Protein AF-A0A7K2P0U0-F1 (afdb_monomer_lite)

Foldseek 3Di:
DDDDDDPPDPPPDDDP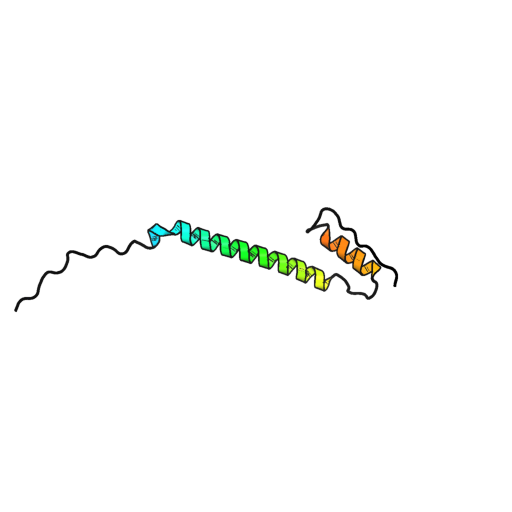VVVPPVVVVVVVVVVVVVVVVVVVVVLVVVLVVFAPPDPDVVRNQVSVFVSCCVPPHVGDDDDDDDD

Radius of gyration: 29.4 Å; chains: 1; bounding box: 66×20×82 Å

Secondary structure (DSSP, 8-state):
-------S---PPPPGGGGHHHHHHHHHHHHHHHHHHHHHHHHHHHHHHHSSSSS-HHHHHHHHHHHHTTTT-S---------

pLDDT: mean 83.43, std 17.11, range [44.09, 97.31]

Sequence (83 aa):
MRERAWLGGLRRPPNPLVSGHRAARGALRSMSEALGARRRLAWLNAADLSIGTTLDVRRTAEELADFTVPELADGAAVDLLDS

Structure (mmCIF, N/CA/C/O backbone):
data_AF-A0A7K2P0U0-F1
#
_entry.id   AF-A0A7K2P0U0-F1
#
loop_
_atom_site.group_PDB
_atom_site.id
_atom_site.type_symbol
_atom_site.label_atom_id
_atom_site.label_alt_id
_atom_site.label_comp_id
_atom_site.label_asym_id
_atom_site.label_entity_id
_atom_site.label_seq_id
_atom_site.pdbx_PDB_ins_code
_atom_site.Cartn_x
_atom_site.Cartn_y
_atom_site.Cartn_z
_atom_site.occupancy
_atom_site.B_iso_or_equiv
_atom_site.auth_seq_id
_atom_site.auth_comp_id
_atom_site.auth_asym_id
_atom_site.auth_atom_id
_atom_site.pdbx_PDB_model_num
ATOM 1 N N . MET A 1 1 ? 54.701 -10.263 -61.918 1.00 47.16 1 MET A N 1
ATOM 2 C CA . MET A 1 1 ? 54.322 -9.069 -62.712 1.00 47.16 1 MET A CA 1
ATOM 3 C C . MET A 1 1 ? 53.170 -9.498 -63.623 1.00 47.16 1 MET A C 1
ATOM 5 O O . MET A 1 1 ? 53.423 -10.167 -64.605 1.00 47.16 1 MET A O 1
ATOM 9 N N . ARG A 1 2 ? 51.887 -9.325 -63.302 1.00 44.09 2 ARG A N 1
ATOM 10 C CA . ARG A 1 2 ? 51.187 -8.107 -62.886 1.00 44.09 2 ARG A CA 1
ATOM 11 C C . ARG A 1 2 ? 49.964 -8.455 -62.027 1.00 44.09 2 ARG A C 1
ATOM 13 O O . ARG A 1 2 ? 49.136 -9.265 -62.424 1.00 44.09 2 ARG A O 1
ATOM 20 N N . GLU A 1 3 ? 49.860 -7.777 -60.895 1.00 53.25 3 GLU A N 1
ATOM 21 C CA . GLU A 1 3 ? 48.608 -7.506 -60.193 1.00 53.25 3 GLU A CA 1
ATOM 22 C C . GLU A 1 3 ? 47.805 -6.473 -60.996 1.00 53.25 3 GLU A C 1
ATOM 24 O O . GLU A 1 3 ? 48.414 -5.545 -61.540 1.00 53.25 3 GLU A O 1
ATOM 29 N N . ARG A 1 4 ? 46.468 -6.602 -61.040 1.00 59.72 4 ARG A N 1
ATOM 30 C CA . ARG A 1 4 ? 45.488 -5.511 -60.833 1.00 59.72 4 ARG A CA 1
ATOM 31 C C . ARG A 1 4 ? 44.062 -5.914 -61.226 1.00 59.72 4 ARG A C 1
ATOM 33 O O . ARG A 1 4 ? 43.858 -6.572 -62.236 1.00 59.72 4 ARG A O 1
ATOM 40 N N . ALA A 1 5 ? 43.120 -5.360 -60.453 1.00 56.03 5 ALA A N 1
ATOM 41 C CA . ALA A 1 5 ? 41.682 -5.210 -60.711 1.00 56.03 5 ALA A CA 1
ATOM 42 C C . ALA A 1 5 ? 40.726 -6.234 -60.070 1.00 56.03 5 ALA A C 1
ATOM 44 O O . ALA A 1 5 ? 39.854 -6.789 -60.727 1.00 56.03 5 ALA A O 1
ATOM 45 N N . TRP A 1 6 ? 40.794 -6.361 -58.742 1.00 54.12 6 TRP A N 1
ATOM 46 C CA . TRP A 1 6 ? 39.606 -6.674 -57.940 1.00 54.12 6 TRP A CA 1
ATOM 47 C C . TRP A 1 6 ? 39.039 -5.375 -57.351 1.00 54.12 6 TRP A C 1
ATOM 49 O O . TRP A 1 6 ? 39.487 -4.917 -56.307 1.00 54.12 6 TRP A O 1
ATOM 59 N N . LEU A 1 7 ? 38.063 -4.774 -58.040 1.00 55.94 7 LEU A N 1
ATOM 60 C CA . LEU A 1 7 ? 37.170 -3.725 -57.517 1.00 55.94 7 LEU A CA 1
ATOM 61 C C . LEU A 1 7 ? 35.750 -3.913 -58.080 1.00 55.94 7 LEU A C 1
ATOM 63 O O . LEU A 1 7 ? 35.147 -3.003 -58.638 1.00 55.94 7 LEU A O 1
ATOM 67 N N . GLY A 1 8 ? 35.208 -5.123 -57.960 1.00 58.19 8 GLY A N 1
ATOM 68 C CA . GLY A 1 8 ? 33.856 -5.438 -58.420 1.00 58.19 8 GLY A CA 1
ATOM 69 C C . GLY A 1 8 ? 33.210 -6.457 -57.502 1.00 58.19 8 GLY A C 1
ATOM 70 O O . GLY A 1 8 ? 33.144 -7.630 -57.840 1.00 58.19 8 GLY A O 1
ATOM 71 N N . GLY A 1 9 ? 32.797 -6.039 -56.306 1.00 60.41 9 GLY A N 1
ATOM 72 C CA . GLY A 1 9 ? 32.156 -6.982 -55.389 1.00 60.41 9 GLY A CA 1
ATOM 73 C C . GLY A 1 9 ? 32.052 -6.570 -53.931 1.00 60.41 9 GLY A C 1
ATOM 74 O O . GLY A 1 9 ? 31.901 -7.441 -53.082 1.00 60.41 9 GL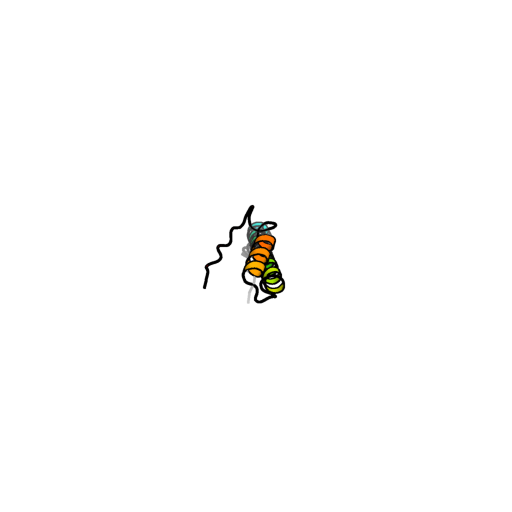Y A O 1
ATOM 75 N N . LEU A 1 10 ? 32.090 -5.279 -53.596 1.00 55.34 10 LEU A N 1
ATOM 76 C CA . LEU A 1 10 ? 31.546 -4.862 -52.307 1.00 55.34 10 LEU A CA 1
ATOM 77 C C . LEU A 1 10 ? 30.023 -4.958 -52.420 1.00 55.34 10 LEU A C 1
ATOM 79 O O . LEU A 1 10 ? 29.353 -3.982 -52.759 1.00 55.34 10 LEU A O 1
ATOM 83 N N . ARG A 1 11 ? 29.467 -6.145 -52.126 1.00 53.22 11 ARG A N 1
ATOM 84 C CA . ARG A 1 11 ? 28.125 -6.206 -51.535 1.00 53.22 11 ARG A CA 1
ATOM 85 C C . ARG A 1 11 ? 28.167 -5.196 -50.399 1.00 53.22 11 ARG A C 1
ATOM 87 O O . ARG A 1 11 ? 28.847 -5.433 -49.402 1.00 53.22 11 ARG A O 1
ATOM 94 N N . ARG A 1 12 ? 27.526 -4.040 -50.586 1.00 59.09 12 ARG A N 1
ATOM 95 C CA . ARG A 1 12 ? 27.367 -3.071 -49.506 1.00 59.09 12 ARG A CA 1
ATOM 96 C C . ARG A 1 12 ? 26.841 -3.849 -48.299 1.00 59.09 12 ARG A C 1
ATOM 98 O O . ARG A 1 12 ? 25.850 -4.568 -48.471 1.00 59.09 12 ARG A O 1
ATOM 105 N N . PRO A 1 13 ? 27.484 -3.757 -47.121 1.00 59.16 13 PRO A N 1
ATOM 106 C CA . PRO A 1 13 ? 26.872 -4.301 -45.925 1.00 59.16 13 PRO A CA 1
ATOM 107 C C . PRO A 1 13 ? 25.478 -3.669 -45.811 1.00 59.16 13 PRO A C 1
ATOM 109 O O . PRO A 1 13 ? 25.337 -2.473 -46.105 1.00 59.16 13 PRO A O 1
ATOM 112 N N . PRO A 1 14 ? 24.433 -4.446 -45.476 1.00 61.75 14 PRO A N 1
ATOM 113 C CA . PRO A 1 14 ? 23.111 -3.880 -45.259 1.00 61.75 14 PRO A CA 1
ATOM 114 C C . PRO A 1 14 ? 23.247 -2.719 -44.268 1.00 61.75 14 PRO A C 1
ATOM 116 O O . PRO A 1 14 ? 23.824 -2.871 -43.194 1.00 61.75 14 PRO A O 1
ATOM 119 N N . ASN A 1 15 ? 22.808 -1.531 -44.686 1.00 61.91 15 ASN A N 1
ATOM 120 C CA . ASN A 1 15 ? 23.004 -0.304 -43.925 1.00 61.91 15 ASN A CA 1
ATOM 121 C C . ASN A 1 15 ? 22.271 -0.423 -42.568 1.00 61.91 15 ASN A C 1
ATOM 123 O O . ASN A 1 15 ? 21.050 -0.607 -42.575 1.00 61.91 15 ASN A O 1
ATOM 127 N N . PRO A 1 16 ? 22.965 -0.287 -41.419 1.00 56.66 16 PRO A N 1
ATOM 128 C CA . PRO A 1 16 ? 22.365 -0.424 -40.087 1.00 56.66 16 PRO A CA 1
ATOM 129 C C . PRO A 1 16 ? 21.291 0.634 -39.795 1.00 56.66 16 PRO A C 1
ATOM 131 O O . PRO A 1 16 ? 20.452 0.446 -38.915 1.00 56.66 16 PRO A O 1
ATOM 134 N N . LEU A 1 17 ? 21.257 1.719 -40.575 1.00 58.09 17 LEU A N 1
ATOM 135 C CA . LEU A 1 17 ? 20.227 2.753 -40.493 1.00 58.09 17 LEU A CA 1
ATOM 136 C C . LEU A 1 17 ? 18.893 2.324 -41.129 1.00 58.09 17 LEU A C 1
ATOM 138 O O . LEU A 1 17 ? 17.864 2.934 -40.860 1.00 58.09 17 LEU A O 1
ATOM 142 N N . VAL A 1 18 ? 18.877 1.253 -41.933 1.00 56.88 18 VAL A N 1
ATOM 143 C CA . VAL A 1 18 ? 17.662 0.755 -42.609 1.00 56.88 18 VAL A CA 1
ATOM 144 C C . VAL A 1 18 ? 16.874 -0.226 -41.718 1.00 56.88 18 VAL A C 1
ATOM 146 O O . VAL A 1 18 ? 15.719 -0.536 -41.996 1.00 56.88 18 VAL A O 1
ATOM 149 N N . SER A 1 19 ? 17.437 -0.652 -40.579 1.00 58.31 19 SER A N 1
ATOM 150 C CA . SER A 1 19 ? 16.766 -1.487 -39.563 1.00 58.31 19 SER A CA 1
ATOM 151 C C . SER A 1 19 ? 16.362 -0.727 -38.285 1.00 58.31 19 SER A C 1
ATOM 153 O O . SER A 1 19 ? 16.128 -1.341 -37.243 1.00 58.31 19 SER A O 1
ATOM 155 N N . GLY A 1 20 ? 16.270 0.606 -38.342 1.00 61.81 20 GLY A N 1
ATOM 156 C CA . GLY A 1 20 ? 16.152 1.476 -37.163 1.00 61.81 20 GLY A CA 1
ATOM 157 C C . GLY A 1 20 ? 14.852 1.351 -36.358 1.00 61.81 20 GLY A C 1
ATOM 158 O O . GLY A 1 20 ? 14.876 1.477 -35.138 1.00 61.81 20 GLY A O 1
ATOM 159 N N . HIS A 1 21 ? 13.713 1.036 -36.984 1.00 61.50 21 HIS A N 1
ATOM 160 C CA . HIS A 1 21 ? 12.424 1.062 -36.274 1.00 61.50 21 HIS A CA 1
ATOM 161 C C . HIS A 1 21 ? 12.204 -0.121 -35.324 1.00 61.50 21 HIS A C 1
ATOM 163 O O . HIS A 1 21 ? 11.600 0.051 -34.267 1.00 61.50 21 HIS A O 1
ATOM 169 N N . ARG A 1 22 ? 12.696 -1.323 -35.657 1.00 62.69 22 ARG A N 1
ATOM 170 C CA . ARG A 1 22 ? 12.546 -2.495 -34.775 1.00 62.69 22 ARG A CA 1
ATOM 171 C C . ARG A 1 22 ? 13.477 -2.420 -33.566 1.00 62.69 22 ARG A C 1
ATOM 173 O O . ARG A 1 22 ? 13.030 -2.692 -32.456 1.00 62.69 22 ARG A O 1
ATOM 180 N N . ALA A 1 23 ? 14.721 -1.982 -33.768 1.00 69.38 23 ALA A N 1
ATOM 181 C CA . ALA A 1 23 ? 15.673 -1.763 -32.680 1.00 69.38 23 ALA A CA 1
ATOM 182 C C . ALA A 1 23 ? 15.220 -0.621 -31.750 1.00 69.38 23 ALA A C 1
ATOM 184 O O . ALA A 1 23 ? 15.199 -0.796 -30.533 1.00 69.38 23 ALA A O 1
ATOM 185 N N . ALA A 1 24 ? 14.754 0.503 -32.310 1.00 75.38 24 ALA A N 1
ATOM 186 C CA . ALA A 1 24 ? 14.226 1.618 -31.522 1.00 75.38 24 ALA A CA 1
ATOM 187 C C . ALA A 1 24 ? 12.968 1.233 -30.721 1.00 75.38 24 ALA A C 1
ATOM 189 O O . ALA A 1 24 ? 12.870 1.561 -29.542 1.00 75.38 24 ALA A O 1
ATOM 190 N N . ARG A 1 25 ? 12.026 0.476 -31.309 1.00 74.06 25 ARG A N 1
ATOM 191 C CA . ARG A 1 25 ? 10.850 -0.033 -30.573 1.00 74.06 25 ARG A CA 1
ATOM 192 C C . ARG A 1 25 ? 11.229 -0.980 -29.434 1.00 74.06 25 ARG A C 1
ATOM 194 O O . ARG A 1 25 ? 10.586 -0.937 -28.389 1.00 74.06 25 ARG A O 1
ATOM 201 N N . GLY A 1 26 ? 12.253 -1.814 -29.625 1.00 81.25 26 GLY A N 1
ATOM 202 C CA . GLY A 1 26 ? 12.771 -2.692 -28.574 1.00 81.25 26 GLY A CA 1
ATOM 203 C C . GLY A 1 26 ? 13.304 -1.909 -27.373 1.00 81.25 26 GLY A C 1
ATOM 204 O O . GLY A 1 26 ? 12.934 -2.205 -26.241 1.00 81.25 26 GLY A O 1
ATOM 205 N N . ALA A 1 27 ? 14.096 -0.864 -27.627 1.00 83.19 27 ALA A N 1
ATOM 206 C CA . ALA A 1 27 ? 14.645 0.001 -26.582 1.00 83.19 27 ALA A CA 1
ATOM 207 C C . ALA A 1 27 ? 13.569 0.824 -25.847 1.00 83.19 27 ALA A C 1
ATOM 209 O O . ALA A 1 27 ? 13.618 0.969 -24.629 1.00 83.19 27 ALA A O 1
ATOM 210 N N . LEU A 1 28 ? 12.559 1.330 -26.563 1.00 85.12 28 LEU A N 1
ATOM 211 C CA . LEU A 1 28 ? 11.439 2.046 -25.939 1.00 85.12 28 LEU A CA 1
ATOM 212 C C . LEU A 1 28 ? 10.623 1.135 -25.016 1.00 85.12 28 LEU A C 1
ATOM 214 O O . LEU A 1 28 ? 10.220 1.549 -23.929 1.00 85.12 28 LEU A O 1
ATOM 218 N N . ARG A 1 29 ? 10.405 -0.120 -25.425 1.00 88.12 29 ARG A N 1
ATOM 219 C CA . ARG A 1 29 ? 9.699 -1.105 -24.605 1.00 88.12 29 ARG A CA 1
ATOM 220 C C . ARG A 1 29 ? 10.483 -1.451 -23.341 1.00 88.12 29 ARG A C 1
ATOM 222 O O . ARG A 1 29 ? 9.893 -1.422 -22.269 1.00 88.12 29 ARG A O 1
ATOM 229 N N . SER A 1 30 ? 11.785 -1.726 -23.439 1.00 89.81 30 SER A N 1
ATOM 230 C CA . SER A 1 30 ? 12.593 -2.045 -22.252 1.00 89.81 30 SER A CA 1
ATOM 231 C C . SER A 1 30 ? 12.660 -0.872 -21.272 1.00 89.81 30 SER A C 1
ATOM 233 O O . SER A 1 30 ? 12.559 -1.071 -20.064 1.00 89.81 30 SER A O 1
ATOM 235 N N . MET A 1 31 ? 12.753 0.361 -21.778 1.00 91.75 31 MET A N 1
ATOM 236 C CA . MET A 1 31 ? 12.686 1.565 -20.950 1.00 91.75 31 MET A CA 1
ATOM 237 C C . MET A 1 31 ? 11.321 1.709 -20.268 1.00 91.75 31 MET A C 1
ATOM 239 O O . MET A 1 31 ? 11.265 1.992 -19.074 1.00 91.75 31 MET A O 1
ATOM 243 N N . SER A 1 32 ? 10.223 1.480 -20.992 1.00 92.94 32 SER A N 1
ATOM 244 C CA . SER A 1 32 ? 8.871 1.506 -20.423 1.00 92.94 32 SER A CA 1
ATOM 245 C C . SER A 1 32 ? 8.681 0.436 -19.340 1.00 92.94 32 SER A C 1
ATOM 247 O O . SER A 1 32 ? 8.182 0.747 -18.258 1.00 92.94 32 SER A O 1
ATOM 249 N N . GLU A 1 33 ? 9.147 -0.793 -19.579 1.00 94.12 33 GLU A N 1
ATOM 250 C CA . GLU A 1 33 ? 9.123 -1.887 -18.600 1.00 94.12 33 GLU A CA 1
ATOM 251 C C . GLU A 1 33 ? 9.945 -1.535 -17.347 1.00 94.12 33 GLU A C 1
ATOM 253 O O . GLU A 1 33 ? 9.456 -1.686 -16.224 1.00 94.12 33 GLU A O 1
ATOM 258 N N . ALA A 1 34 ? 11.155 -0.992 -17.523 1.00 95.44 34 ALA A N 1
ATOM 259 C CA . ALA A 1 34 ? 12.024 -0.572 -16.425 1.00 95.44 34 ALA A CA 1
ATOM 260 C C . ALA A 1 34 ? 11.425 0.582 -15.604 1.00 95.44 34 ALA A C 1
ATOM 262 O O . ALA A 1 34 ? 11.500 0.567 -14.374 1.00 95.44 34 ALA A O 1
ATOM 263 N N . LEU A 1 35 ? 10.800 1.566 -16.258 1.00 95.75 35 LEU A N 1
ATOM 264 C CA . LEU A 1 35 ? 10.103 2.663 -15.582 1.00 95.75 35 LEU A CA 1
ATOM 265 C C . LEU A 1 35 ? 8.889 2.157 -14.798 1.00 95.75 35 LEU A C 1
ATOM 267 O O . LEU A 1 35 ? 8.702 2.545 -13.646 1.00 95.75 35 LEU A O 1
ATOM 271 N N . GLY A 1 36 ? 8.103 1.244 -15.375 1.00 96.00 36 GLY A N 1
ATOM 272 C CA . GLY A 1 36 ? 6.987 0.606 -14.678 1.00 96.00 36 GLY A CA 1
ATOM 273 C C . GLY A 1 36 ? 7.443 -0.190 -13.452 1.00 96.00 36 GLY A C 1
ATOM 274 O O . GLY A 1 36 ? 6.833 -0.094 -12.389 1.00 96.00 36 GLY A O 1
ATOM 275 N N . ALA A 1 37 ? 8.546 -0.934 -13.568 1.00 96.00 37 ALA A N 1
ATOM 276 C CA . ALA A 1 37 ? 9.136 -1.659 -12.445 1.00 96.00 37 ALA A CA 1
ATOM 277 C C . ALA A 1 37 ? 9.636 -0.711 -11.344 1.00 96.00 37 ALA A C 1
ATOM 279 O O . ALA A 1 37 ? 9.335 -0.927 -10.171 1.00 96.00 37 ALA A O 1
ATOM 280 N N . ARG A 1 38 ? 10.328 0.373 -11.716 1.00 96.44 38 ARG A N 1
ATOM 281 C CA . ARG A 1 38 ? 10.795 1.392 -10.766 1.00 96.44 38 ARG A CA 1
ATOM 282 C C . ARG A 1 38 ? 9.632 2.045 -10.023 1.00 96.44 38 ARG A C 1
ATOM 284 O O . ARG A 1 38 ? 9.728 2.229 -8.816 1.00 96.44 38 ARG A O 1
ATOM 291 N N . ARG A 1 39 ? 8.539 2.366 -10.723 1.00 96.25 39 ARG A N 1
ATOM 292 C CA . ARG A 1 39 ? 7.352 2.986 -10.117 1.00 96.25 39 ARG A CA 1
ATOM 293 C C . ARG A 1 39 ? 6.707 2.074 -9.075 1.00 96.25 39 ARG A C 1
ATOM 295 O O . ARG A 1 39 ? 6.422 2.533 -7.978 1.00 96.25 39 ARG A O 1
ATOM 302 N N . ARG A 1 40 ? 6.549 0.783 -9.385 1.00 95.50 40 ARG A N 1
ATOM 303 C CA . ARG A 1 40 ? 6.032 -0.207 -8.424 1.00 95.50 40 ARG A CA 1
ATOM 304 C C . ARG A 1 40 ? 6.923 -0.331 -7.188 1.00 95.50 40 ARG A C 1
ATOM 306 O O . ARG A 1 40 ? 6.413 -0.340 -6.078 1.00 95.50 40 ARG A O 1
ATOM 313 N N . LEU A 1 41 ? 8.244 -0.383 -7.372 1.00 97.12 41 LEU A N 1
ATOM 314 C CA . LEU A 1 41 ? 9.186 -0.433 -6.249 1.00 97.12 41 LEU A CA 1
ATOM 315 C C . LEU A 1 41 ? 9.152 0.838 -5.398 1.00 97.12 41 LEU A C 1
ATOM 317 O O . LEU A 1 41 ? 9.214 0.746 -4.181 1.00 97.12 41 LEU A O 1
ATOM 321 N N . ALA A 1 42 ? 9.036 2.012 -6.019 1.00 97.12 42 ALA A N 1
ATOM 322 C CA . ALA A 1 42 ? 8.914 3.269 -5.288 1.00 97.12 42 ALA A CA 1
ATOM 323 C C . ALA A 1 42 ? 7.642 3.302 -4.426 1.00 97.12 42 ALA A C 1
ATOM 325 O O . ALA A 1 42 ? 7.708 3.724 -3.276 1.00 97.12 42 ALA A O 1
ATOM 326 N N . TRP A 1 43 ? 6.519 2.809 -4.956 1.00 97.06 43 TRP A N 1
ATOM 327 C CA . TRP A 1 43 ? 5.263 2.687 -4.213 1.00 97.06 43 TRP A CA 1
ATOM 328 C C . TRP A 1 43 ? 5.392 1.715 -3.028 1.00 97.06 43 TRP A C 1
ATOM 330 O O . TRP A 1 43 ? 5.046 2.070 -1.907 1.00 97.06 43 TRP A O 1
ATOM 340 N N . LEU A 1 44 ? 5.999 0.539 -3.229 1.00 96.31 44 LEU A N 1
ATOM 341 C CA . LEU A 1 44 ? 6.273 -0.407 -2.134 1.00 96.31 44 LEU A CA 1
ATOM 342 C C . LEU A 1 44 ? 7.205 0.178 -1.063 1.00 96.31 44 LEU A C 1
ATOM 344 O O . LEU A 1 44 ? 6.977 -0.013 0.124 1.00 96.31 44 LEU A O 1
ATOM 348 N N . ASN A 1 45 ? 8.238 0.915 -1.472 1.00 97.12 45 ASN A N 1
ATOM 349 C CA . ASN A 1 45 ? 9.164 1.552 -0.539 1.00 97.12 45 ASN A CA 1
ATOM 350 C C . ASN A 1 45 ? 8.497 2.676 0.268 1.00 97.12 45 ASN A C 1
ATOM 352 O O . ASN A 1 45 ? 8.876 2.919 1.406 1.00 97.12 45 ASN A O 1
ATOM 356 N N . ALA A 1 46 ? 7.518 3.377 -0.308 1.00 96.62 46 ALA A N 1
ATOM 357 C CA . ALA A 1 46 ? 6.720 4.338 0.445 1.00 96.62 46 ALA A CA 1
ATOM 358 C C . ALA A 1 46 ? 5.852 3.634 1.502 1.00 96.62 46 ALA A C 1
ATOM 360 O O . ALA A 1 46 ? 5.785 4.118 2.627 1.00 96.62 46 ALA A O 1
ATOM 361 N N . ALA A 1 47 ? 5.277 2.474 1.165 1.00 96.81 47 ALA A N 1
ATOM 362 C CA . ALA A 1 47 ? 4.478 1.664 2.083 1.00 96.81 47 ALA A CA 1
ATOM 363 C C . ALA A 1 47 ? 5.282 1.221 3.321 1.00 96.81 47 ALA A C 1
ATOM 365 O O . ALA A 1 47 ? 4.812 1.371 4.446 1.00 96.81 47 ALA A O 1
ATOM 366 N N . ASP A 1 48 ? 6.510 0.731 3.108 1.00 94.69 48 ASP A N 1
ATOM 367 C CA . ASP A 1 48 ? 7.427 0.256 4.161 1.00 94.69 48 ASP A CA 1
ATOM 368 C C . ASP A 1 48 ? 7.775 1.346 5.190 1.00 94.69 48 ASP A C 1
ATOM 370 O O . ASP A 1 48 ? 7.977 1.071 6.368 1.00 94.69 48 ASP A O 1
ATOM 374 N N . LEU A 1 49 ? 7.805 2.610 4.757 1.00 94.94 49 LEU A N 1
ATOM 375 C CA . LEU A 1 49 ? 8.101 3.747 5.629 1.00 94.94 49 LEU A CA 1
ATOM 376 C C . LEU A 1 49 ? 6.883 4.253 6.413 1.00 94.94 49 LEU A C 1
ATOM 378 O O . LEU A 1 49 ? 7.065 4.992 7.382 1.00 94.94 49 LEU A O 1
ATOM 382 N N . SER A 1 50 ? 5.660 3.922 5.990 1.00 93.19 50 SER A N 1
ATOM 383 C CA . SER A 1 50 ? 4.431 4.492 6.558 1.00 93.19 50 SER A CA 1
ATOM 384 C C . SER A 1 50 ? 3.574 3.505 7.344 1.00 93.19 50 SER A C 1
ATOM 386 O O . SER A 1 50 ? 2.887 3.930 8.268 1.00 93.19 50 SER A O 1
ATOM 388 N N . ILE A 1 51 ? 3.585 2.221 6.985 1.00 97.06 51 ILE A N 1
ATOM 389 C CA . ILE A 1 51 ? 2.701 1.200 7.564 1.00 97.06 51 ILE A CA 1
ATOM 390 C C . ILE A 1 51 ? 3.441 0.429 8.657 1.00 97.06 51 ILE A C 1
ATOM 392 O O . ILE A 1 51 ? 4.594 0.046 8.479 1.00 97.06 51 ILE A O 1
ATOM 396 N N . GLY A 1 52 ? 2.774 0.152 9.780 1.00 94.75 52 GLY A N 1
ATOM 397 C CA . GLY A 1 52 ? 3.345 -0.699 10.831 1.00 94.75 52 GLY A CA 1
ATOM 398 C C . GLY A 1 52 ? 4.427 0.008 11.648 1.00 94.75 52 GLY A C 1
ATOM 399 O O . GLY A 1 52 ? 5.275 -0.628 12.271 1.00 94.75 52 GLY A O 1
ATOM 400 N N . THR A 1 53 ? 4.387 1.342 11.684 1.00 94.56 53 THR A N 1
ATOM 401 C CA . THR A 1 53 ? 5.284 2.172 12.511 1.00 94.56 53 THR A CA 1
ATOM 402 C C . THR A 1 53 ? 5.000 2.043 14.014 1.00 94.56 53 THR A C 1
ATOM 404 O O . THR A 1 53 ? 5.736 2.572 14.849 1.00 94.56 53 THR A O 1
ATOM 407 N N . THR A 1 54 ? 3.935 1.323 14.372 1.00 94.31 54 THR A N 1
ATOM 408 C CA . THR A 1 54 ? 3.516 1.030 15.742 1.00 94.31 54 THR A CA 1
ATOM 409 C C . THR A 1 54 ? 3.229 -0.462 15.898 1.00 94.3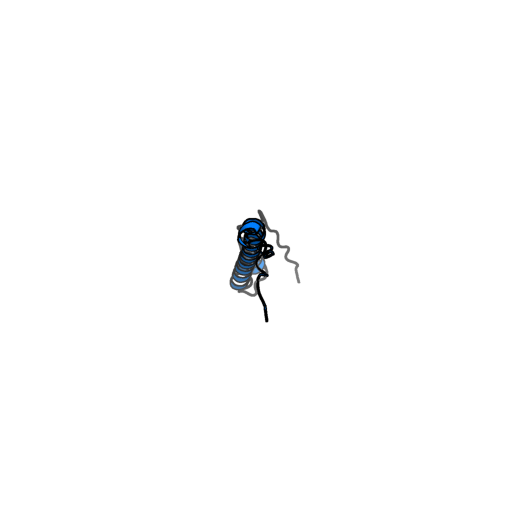1 54 THR A C 1
ATOM 411 O O . THR A 1 54 ? 3.056 -1.174 14.914 1.00 94.31 54 THR A O 1
ATOM 414 N N . LEU A 1 55 ? 3.128 -0.937 17.141 1.00 95.56 55 LEU A N 1
ATOM 415 C CA . LEU A 1 55 ? 2.742 -2.322 17.433 1.00 95.56 55 LEU A CA 1
ATOM 416 C C . LEU A 1 55 ? 1.213 -2.519 17.524 1.00 95.56 55 LEU A C 1
ATOM 418 O O . LEU A 1 55 ? 0.751 -3.592 17.902 1.00 95.56 55 LEU A O 1
ATOM 422 N N . ASP A 1 56 ? 0.418 -1.486 17.228 1.00 95.00 56 ASP A N 1
ATOM 423 C CA . ASP A 1 56 ? -1.040 -1.604 17.186 1.00 95.00 56 ASP A CA 1
ATOM 424 C C . ASP A 1 56 ? -1.465 -2.204 15.836 1.00 95.00 56 ASP A C 1
ATOM 426 O O . ASP A 1 56 ? -1.338 -1.583 14.777 1.00 95.00 56 ASP A O 1
ATOM 430 N N . VAL A 1 57 ? -1.970 -3.438 15.879 1.00 95.44 57 VAL A N 1
ATOM 431 C CA . VAL A 1 57 ? -2.373 -4.201 14.689 1.00 95.44 57 VAL A CA 1
ATOM 432 C C . VAL A 1 57 ? -3.558 -3.549 13.975 1.00 95.44 57 VAL A C 1
ATOM 434 O O . VAL A 1 57 ? -3.595 -3.526 12.747 1.00 95.44 57 VAL A O 1
ATOM 437 N N . ARG A 1 58 ? -4.505 -2.967 14.718 1.00 95.94 58 ARG A N 1
ATOM 438 C CA . ARG A 1 58 ? -5.659 -2.279 14.125 1.00 95.94 58 ARG A CA 1
ATOM 439 C C . ARG A 1 58 ? -5.215 -1.029 13.390 1.00 95.94 58 ARG A C 1
ATOM 441 O O . ARG A 1 58 ? -5.608 -0.825 12.249 1.00 95.94 58 ARG A O 1
ATOM 448 N N . ARG A 1 59 ? -4.331 -0.251 14.017 1.00 96.50 59 ARG A N 1
ATOM 449 C CA . ARG A 1 59 ? -3.728 0.917 13.374 1.00 96.50 59 ARG A CA 1
ATOM 450 C C . ARG A 1 59 ? -2.963 0.524 12.111 1.00 96.50 59 ARG A C 1
ATOM 452 O O . ARG A 1 59 ? -3.090 1.180 11.088 1.00 96.50 59 ARG A O 1
ATOM 459 N N . THR A 1 60 ? -2.218 -0.575 12.163 1.00 96.38 60 THR A N 1
ATOM 460 C CA . THR A 1 60 ? -1.499 -1.103 10.994 1.00 96.38 60 THR A CA 1
ATOM 461 C C . THR A 1 60 ? -2.460 -1.497 9.862 1.00 96.38 60 THR A C 1
ATOM 463 O O . THR A 1 60 ? -2.167 -1.259 8.692 1.00 96.38 60 THR A O 1
ATOM 466 N N . ALA A 1 61 ? -3.621 -2.074 10.187 1.00 96.88 61 ALA A N 1
ATOM 467 C CA . ALA A 1 61 ? -4.652 -2.416 9.207 1.00 96.88 61 ALA A CA 1
ATOM 468 C C . ALA A 1 61 ? -5.296 -1.178 8.561 1.00 96.88 61 ALA A C 1
ATOM 470 O O . ALA A 1 61 ? -5.504 -1.167 7.347 1.00 96.88 61 ALA A O 1
ATOM 471 N N . GLU A 1 62 ? -5.569 -0.137 9.350 1.00 96.38 62 GLU A N 1
ATOM 472 C CA . GLU A 1 62 ? -6.046 1.163 8.862 1.00 96.38 62 GLU A CA 1
ATOM 473 C C . GLU A 1 62 ? -5.014 1.805 7.921 1.00 96.38 62 GLU A C 1
ATOM 475 O O . GLU A 1 62 ? -5.341 2.128 6.781 1.00 96.38 62 GLU A O 1
ATOM 480 N N . GLU A 1 63 ? -3.746 1.883 8.344 1.00 97.31 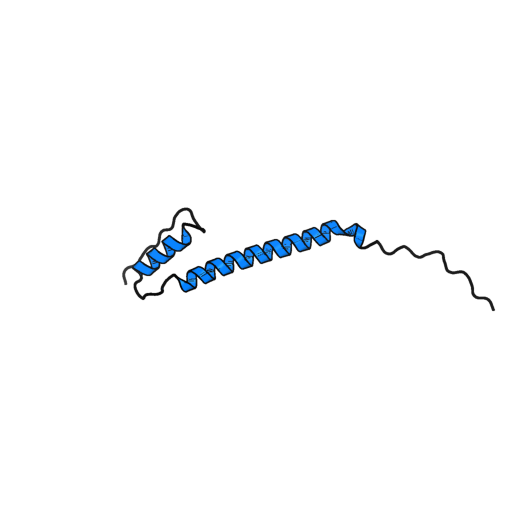63 GLU A N 1
ATOM 481 C CA . GLU A 1 63 ? -2.634 2.409 7.536 1.00 97.31 63 GLU A CA 1
ATOM 482 C C . GLU A 1 63 ? -2.504 1.668 6.194 1.00 97.31 63 GLU A C 1
ATOM 484 O O . GLU A 1 63 ? -2.299 2.288 5.148 1.00 97.31 63 GLU A O 1
ATOM 489 N N . LEU A 1 64 ? -2.662 0.340 6.198 1.00 96.62 64 LEU A N 1
ATOM 490 C CA . LEU A 1 64 ? -2.616 -0.473 4.985 1.00 96.62 64 LEU A CA 1
ATOM 491 C C . LEU A 1 64 ? -3.774 -0.162 4.025 1.00 96.62 64 LEU A C 1
ATOM 493 O O . LEU A 1 64 ? -3.544 -0.042 2.817 1.00 96.62 64 LEU A O 1
ATOM 497 N N . ALA A 1 65 ? -5.001 -0.040 4.536 1.00 97.06 65 ALA A N 1
ATOM 498 C CA . ALA A 1 65 ? -6.177 0.279 3.729 1.00 97.06 65 ALA A CA 1
ATOM 499 C C . ALA A 1 65 ? -6.076 1.693 3.133 1.00 97.06 65 ALA A C 1
ATOM 501 O O . ALA A 1 65 ? -6.219 1.864 1.920 1.00 97.06 65 ALA A O 1
ATOM 502 N N . ASP A 1 66 ? -5.730 2.683 3.955 1.00 96.25 66 ASP A N 1
ATOM 503 C CA . ASP A 1 66 ? -5.585 4.079 3.534 1.00 96.25 66 ASP A CA 1
ATOM 504 C C . ASP A 1 66 ? -4.482 4.258 2.484 1.00 96.25 66 ASP A C 1
ATOM 506 O O . ASP A 1 66 ? -4.603 5.085 1.581 1.00 96.25 66 ASP A O 1
ATOM 510 N N . PHE A 1 67 ? -3.412 3.462 2.561 1.00 97.19 67 PHE A N 1
ATOM 511 C CA . PHE A 1 67 ? -2.330 3.497 1.580 1.00 97.19 67 PHE A CA 1
ATOM 512 C C . PHE A 1 67 ? -2.699 2.817 0.251 1.00 97.19 67 PHE A C 1
ATOM 514 O O . PHE A 1 67 ? -2.275 3.257 -0.821 1.00 97.19 67 PHE A O 1
ATOM 521 N N . THR A 1 68 ? -3.477 1.730 0.290 1.00 96.88 68 THR A N 1
ATOM 522 C CA . THR A 1 68 ? -3.793 0.936 -0.909 1.00 96.88 68 THR A CA 1
ATOM 523 C C . THR A 1 68 ? -4.922 1.517 -1.748 1.00 96.88 68 THR A C 1
ATOM 525 O O . THR A 1 68 ? -4.832 1.471 -2.975 1.00 96.8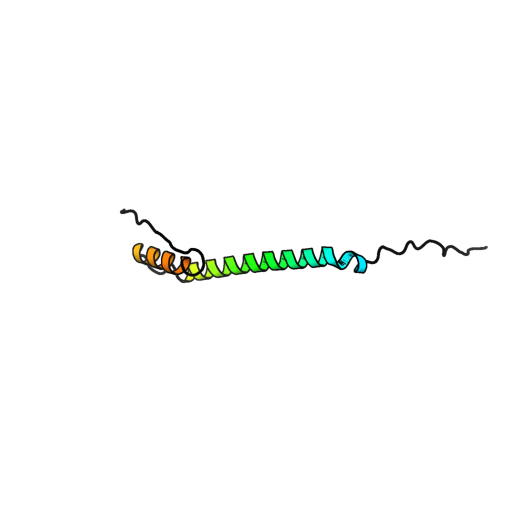8 68 THR A O 1
ATOM 528 N N . VAL A 1 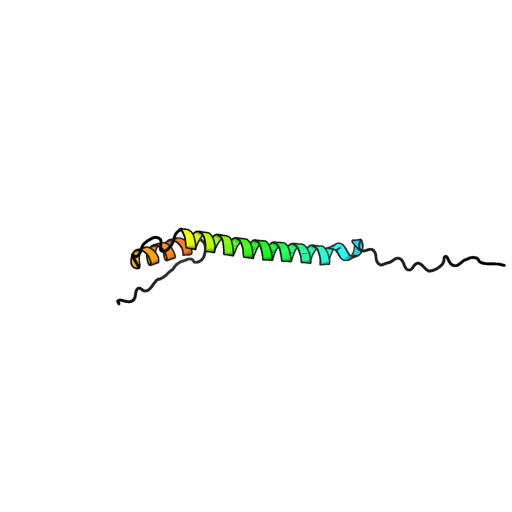69 ? -5.959 2.093 -1.140 1.00 96.62 69 VAL A N 1
ATOM 529 C CA . VAL A 1 69 ? -7.138 2.554 -1.893 1.00 96.62 69 VAL A CA 1
ATOM 530 C C . VAL A 1 69 ? -6.832 3.673 -2.915 1.00 96.62 69 VAL A C 1
ATOM 532 O O . VAL A 1 69 ? -7.295 3.611 -4.050 1.00 96.62 69 VAL A O 1
ATOM 535 N N . PRO A 1 70 ? -6.013 4.694 -2.609 1.00 94.94 70 PRO A N 1
ATOM 536 C CA . PRO A 1 70 ? -5.799 5.793 -3.553 1.00 94.94 70 PRO A CA 1
ATOM 537 C C . PRO A 1 70 ? -5.090 5.397 -4.858 1.00 94.94 70 PRO A C 1
ATOM 539 O O . PRO A 1 70 ? -5.340 6.010 -5.895 1.00 94.94 70 PRO A O 1
ATOM 542 N N . GLU A 1 71 ? -4.183 4.411 -4.820 1.00 92.62 71 GLU A N 1
ATOM 543 C CA . GLU A 1 71 ? -3.327 4.069 -5.970 1.00 92.62 71 GLU A CA 1
ATOM 544 C C . GLU A 1 71 ? -3.455 2.624 -6.477 1.00 92.62 71 GLU A C 1
ATOM 546 O O . GLU A 1 71 ? -3.088 2.367 -7.627 1.00 92.62 71 GLU A O 1
ATOM 551 N N . LEU A 1 72 ? -3.944 1.680 -5.663 1.00 93.88 72 LEU A N 1
ATOM 552 C CA . LEU A 1 72 ? -3.944 0.252 -6.003 1.00 93.88 72 LEU A CA 1
ATOM 553 C C . LEU A 1 72 ? -5.343 -0.332 -6.245 1.00 93.88 72 LEU A C 1
ATOM 555 O O . LEU A 1 72 ? -5.472 -1.204 -7.106 1.00 93.88 72 LEU A O 1
ATOM 559 N N . ALA A 1 73 ? -6.370 0.099 -5.509 1.00 95.94 73 ALA A N 1
ATOM 560 C CA . ALA A 1 73 ? -7.696 -0.523 -5.559 1.00 95.94 73 ALA A CA 1
ATOM 561 C C . ALA A 1 73 ? -8.821 0.447 -5.184 1.00 95.94 73 ALA A C 1
ATOM 563 O O . ALA A 1 73 ? -8.628 1.310 -4.354 1.00 95.94 73 ALA A O 1
ATOM 564 N N . ASP A 1 74 ? -10.042 0.245 -5.674 1.00 96.19 74 ASP A N 1
ATOM 565 C CA . ASP A 1 74 ? -11.180 1.103 -5.290 1.00 96.19 74 ASP A CA 1
ATOM 566 C C . ASP A 1 74 ? -11.670 0.876 -3.840 1.00 96.19 74 ASP A C 1
ATOM 568 O O . ASP A 1 74 ? -12.507 1.621 -3.330 1.00 96.19 74 ASP A O 1
ATOM 572 N N . GLY A 1 75 ? -11.164 -0.161 -3.165 1.00 96.56 75 GLY A N 1
ATOM 573 C CA . GLY A 1 75 ? -11.468 -0.492 -1.776 1.00 96.56 75 GLY A CA 1
ATOM 574 C C . GLY A 1 75 ? -10.551 -1.591 -1.234 1.00 96.56 75 GLY A C 1
ATOM 575 O O . GLY A 1 75 ? -10.007 -2.392 -1.997 1.00 96.56 75 GLY A O 1
ATOM 576 N N . ALA A 1 76 ? -10.396 -1.640 0.089 1.00 96.81 76 ALA A N 1
ATOM 577 C CA . ALA A 1 76 ? -9.621 -2.655 0.797 1.00 96.81 76 ALA A CA 1
ATOM 578 C C . ALA A 1 76 ? -10.381 -3.126 2.045 1.00 96.81 76 ALA A C 1
ATOM 580 O O . ALA A 1 76 ? -11.045 -2.335 2.711 1.00 96.81 76 ALA A O 1
ATOM 581 N N . ALA A 1 77 ? -10.282 -4.418 2.357 1.00 96.56 77 ALA A N 1
ATOM 582 C CA . ALA A 1 77 ? -10.806 -5.004 3.585 1.00 96.56 77 ALA A CA 1
ATOM 583 C C . ALA A 1 77 ? -9.686 -5.795 4.263 1.00 96.56 77 ALA A C 1
ATOM 585 O O . ALA A 1 77 ? -9.021 -6.605 3.614 1.00 96.56 77 ALA A O 1
ATOM 586 N N . VAL A 1 78 ? -9.482 -5.547 5.555 1.00 96.25 78 VAL A N 1
ATOM 587 C CA . VAL A 1 78 ? -8.492 -6.240 6.382 1.00 96.25 78 VAL A CA 1
ATOM 588 C C . VAL A 1 78 ? -9.240 -6.910 7.523 1.00 96.25 78 VAL A C 1
ATOM 590 O O . VAL A 1 78 ? -9.922 -6.236 8.291 1.00 96.25 78 VAL A O 1
ATOM 593 N N . ASP A 1 79 ? -9.135 -8.233 7.602 1.00 95.56 79 ASP A N 1
ATOM 594 C CA . ASP A 1 79 ? -9.728 -9.008 8.687 1.00 95.56 79 ASP A CA 1
ATOM 595 C C . ASP A 1 79 ? -8.707 -9.170 9.818 1.00 95.56 79 ASP A C 1
ATOM 597 O O . ASP A 1 79 ? -7.561 -9.567 9.583 1.00 95.56 79 ASP A O 1
ATOM 601 N N . LEU A 1 80 ? -9.118 -8.821 11.034 1.00 94.56 80 LEU A N 1
ATOM 602 C CA . LEU A 1 80 ? -8.294 -8.912 12.231 1.00 94.56 80 LEU A CA 1
ATOM 603 C C . LEU A 1 80 ? -8.752 -10.121 13.036 1.00 94.56 80 LEU A C 1
ATOM 605 O O . LEU A 1 80 ? -9.848 -10.135 13.588 1.00 94.56 80 LEU A O 1
ATOM 609 N N . LEU A 1 81 ? -7.891 -11.130 13.104 1.00 91.06 81 LEU A N 1
ATOM 610 C CA . LEU A 1 81 ? -8.130 -12.326 13.900 1.00 91.06 81 LEU A CA 1
ATOM 611 C C . LEU A 1 81 ? -7.759 -12.050 15.360 1.00 91.06 81 LEU A C 1
ATOM 613 O O . LEU A 1 81 ? -6.659 -11.567 15.643 1.00 91.06 81 LEU A O 1
ATOM 617 N N . ASP A 1 82 ? -8.661 -12.389 16.278 1.00 80.75 82 ASP A N 1
ATOM 618 C CA . ASP A 1 82 ? -8.354 -12.393 17.707 1.00 80.75 82 ASP A CA 1
ATOM 619 C C . ASP A 1 82 ? -7.298 -13.465 18.022 1.00 80.75 82 ASP A C 1
ATOM 621 O O . ASP A 1 82 ? -7.294 -14.555 17.440 1.00 80.75 82 ASP A O 1
ATOM 625 N N . SER A 1 83 ? -6.375 -13.115 18.923 1.00 63.84 83 SER A N 1
ATOM 626 C CA . SER A 1 83 ? -5.273 -13.973 19.389 1.00 63.84 83 SER A CA 1
ATOM 627 C C . SER A 1 83 ? -5.675 -14.840 20.576 1.00 63.84 83 SER A C 1
ATOM 629 O O . SER A 1 83 ? -6.396 -14.322 21.458 1.00 63.84 83 SER A O 1
#